Protein AF-A0A9E5WXS3-F1 (afdb_monomer_lite)

Radius of gyration: 37.5 Å; chains: 1; bounding box: 110×32×87 Å

Secondary structure (DSSP, 8-state):
-PPP-HHHHHHHHHHHHHHHHHHHHHHHHHHHHHHHHHHHHHHHHHHHHHHH-HHHHHHTT--EEEETTSPBP-SGGGS-TT-EEEEE-SS-EEEEE--S-------PPP---PPP-------------------

Foldseek 3Di:
DDDDDVVVVVVVVVVVVVVVVVVVVVVVVVVVVVVVVVVVVVVVVVVVCVVPPPLVVQVVPDKFWAFPVRHTDPDPQVDDAQGKTWIAHNVGIDIDTHHDDPPDPDDDDDDDDDDDDDDDDDDDDDDDDDDDPDD

Structure (mmCIF, N/CA/C/O backbone):
data_AF-A0A9E5WXS3-F1
#
_entry.id   AF-A0A9E5WXS3-F1
#
loop_
_atom_site.group_PDB
_atom_site.id
_atom_site.type_symbol
_atom_site.label_atom_id
_atom_site.label_alt_id
_atom_site.label_comp_id
_atom_site.label_asym_id
_atom_site.label_entity_id
_atom_site.label_seq_id
_atom_site.pdbx_PDB_ins_code
_atom_site.Cartn_x
_atom_site.Cartn_y
_atom_site.Cartn_z
_atom_site.occupancy
_atom_site.B_iso_or_equiv
_atom_site.auth_seq_id
_atom_site.auth_comp_id
_atom_site.auth_asym_id
_atom_site.auth_atom_id
_atom_site.pdbx_PDB_model_num
ATOM 1 N N . GLY A 1 1 ? 45.021 -11.426 -55.146 1.00 51.88 1 GLY A N 1
ATOM 2 C CA . GLY A 1 1 ? 44.782 -10.954 -53.769 1.00 51.88 1 GLY A CA 1
ATOM 3 C C . GLY A 1 1 ? 43.878 -9.743 -53.814 1.00 51.88 1 GLY A C 1
ATOM 4 O O . GLY A 1 1 ? 44.253 -8.759 -54.439 1.00 51.88 1 GLY A O 1
ATOM 5 N N . GLY A 1 2 ? 42.673 -9.836 -53.249 1.00 73.69 2 GLY A N 1
ATOM 6 C CA . GLY A 1 2 ? 41.712 -8.730 -53.236 1.00 73.69 2 GLY A CA 1
ATOM 7 C C . GLY A 1 2 ? 42.196 -7.605 -52.324 1.00 73.69 2 GLY A C 1
ATOM 8 O O . GLY A 1 2 ? 42.509 -7.844 -51.161 1.00 73.69 2 GLY A O 1
ATOM 9 N N . ARG A 1 3 ? 42.300 -6.388 -52.860 1.00 71.69 3 ARG A N 1
ATOM 10 C CA . ARG A 1 3 ? 42.684 -5.206 -52.084 1.00 71.69 3 ARG A CA 1
ATOM 11 C C . ARG A 1 3 ? 41.503 -4.778 -51.216 1.00 71.69 3 ARG A C 1
ATOM 13 O O . ARG A 1 3 ? 40.425 -4.503 -51.738 1.00 71.69 3 ARG A O 1
ATOM 20 N N . LEU A 1 4 ? 41.706 -4.728 -49.903 1.00 75.88 4 LEU A N 1
ATOM 21 C CA . LEU A 1 4 ? 40.734 -4.156 -48.975 1.00 75.88 4 LEU A CA 1
ATOM 22 C C . LEU A 1 4 ? 40.565 -2.668 -49.290 1.00 75.88 4 LEU A C 1
ATOM 24 O O . LEU A 1 4 ? 41.541 -1.921 -49.342 1.00 75.88 4 LEU A O 1
ATOM 28 N N . ASN A 1 5 ? 39.324 -2.248 -49.520 1.00 82.38 5 ASN A N 1
ATOM 29 C CA . ASN A 1 5 ? 39.001 -0.877 -49.884 1.00 82.38 5 ASN A CA 1
ATOM 30 C C . ASN A 1 5 ? 38.554 -0.123 -48.622 1.00 82.38 5 ASN A C 1
ATOM 32 O O . ASN A 1 5 ? 37.462 -0.368 -48.105 1.00 82.38 5 ASN A O 1
ATOM 36 N N . GLY A 1 6 ? 39.411 0.759 -48.094 1.00 84.31 6 GLY A N 1
ATOM 37 C CA . GLY A 1 6 ? 39.216 1.419 -46.793 1.00 84.31 6 GLY A CA 1
ATOM 38 C C . GLY A 1 6 ? 37.895 2.188 -46.672 1.00 84.31 6 GLY A C 1
ATOM 39 O O . GLY A 1 6 ? 37.264 2.171 -45.617 1.00 84.31 6 GLY A O 1
ATOM 40 N N . ASN A 1 7 ? 37.412 2.760 -47.777 1.00 86.19 7 ASN A N 1
ATOM 41 C CA . ASN A 1 7 ? 36.142 3.488 -47.812 1.00 86.19 7 ASN A CA 1
ATOM 42 C C . ASN A 1 7 ? 34.918 2.581 -47.591 1.00 86.19 7 ASN A C 1
ATOM 44 O O . ASN A 1 7 ? 33.957 3.008 -46.954 1.00 86.19 7 ASN A O 1
ATOM 48 N N . LEU A 1 8 ? 34.948 1.324 -48.055 1.00 83.50 8 LEU A N 1
ATOM 49 C CA . LEU A 1 8 ? 33.848 0.374 -47.832 1.00 83.50 8 LEU A CA 1
ATOM 50 C C . LEU A 1 8 ? 33.790 -0.086 -46.373 1.00 83.50 8 LEU A C 1
ATOM 52 O O . LEU A 1 8 ? 32.703 -0.239 -45.817 1.00 83.50 8 LEU A O 1
ATOM 56 N N . LEU A 1 9 ? 34.952 -0.254 -45.734 1.00 86.06 9 LEU A N 1
ATOM 57 C CA . LEU A 1 9 ? 35.030 -0.575 -44.309 1.00 86.06 9 LEU A CA 1
ATOM 58 C C . LEU A 1 9 ? 34.517 0.592 -43.455 1.00 86.06 9 LEU A C 1
ATOM 60 O O . LEU A 1 9 ? 33.679 0.380 -42.581 1.00 86.06 9 LEU A O 1
ATOM 64 N N . ALA A 1 10 ? 34.943 1.824 -43.750 1.00 87.56 10 ALA A N 1
ATOM 65 C CA . ALA A 1 10 ? 34.477 3.018 -43.045 1.00 87.56 10 ALA A CA 1
ATOM 66 C C . ALA A 1 10 ? 32.953 3.213 -43.168 1.00 87.56 10 ALA A C 1
ATOM 68 O O . ALA A 1 10 ? 32.271 3.430 -42.164 1.00 87.56 10 ALA A O 1
ATOM 69 N N . ALA A 1 11 ? 32.400 3.057 -44.377 1.00 87.25 11 ALA A N 1
ATOM 70 C CA . ALA A 1 11 ? 30.958 3.128 -44.605 1.00 87.25 11 ALA A CA 1
ATOM 71 C C . ALA A 1 11 ? 30.196 2.019 -43.855 1.00 87.25 11 ALA A C 1
ATOM 73 O O . ALA A 1 11 ? 29.159 2.281 -43.243 1.00 87.25 11 ALA A O 1
ATOM 74 N N . GLY A 1 12 ? 30.730 0.792 -43.838 1.00 88.81 12 GLY A N 1
ATOM 75 C CA . GLY A 1 12 ? 30.156 -0.326 -43.087 1.00 88.81 12 GLY A CA 1
ATOM 76 C C . GLY A 1 12 ? 30.107 -0.074 -41.576 1.00 88.81 12 GLY A C 1
ATOM 77 O O . GLY A 1 12 ? 29.073 -0.312 -40.946 1.00 88.81 12 GLY A O 1
ATOM 78 N N . PHE A 1 13 ? 31.182 0.466 -40.991 1.00 93.00 13 PHE A N 1
ATOM 79 C CA . PHE A 1 13 ? 31.210 0.831 -39.570 1.00 93.00 13 PHE A CA 1
ATOM 80 C C . PHE A 1 13 ? 30.226 1.951 -39.232 1.00 93.00 13 PHE A C 1
ATOM 82 O O . PHE A 1 13 ? 29.541 1.851 -38.216 1.00 93.00 13 PHE A O 1
ATOM 89 N N . ALA A 1 14 ? 30.086 2.966 -40.089 1.00 91.31 14 ALA A N 1
ATOM 90 C CA . ALA A 1 14 ? 29.126 4.050 -39.879 1.00 91.31 14 ALA A CA 1
ATOM 91 C C . ALA A 1 14 ? 27.673 3.539 -39.870 1.00 91.31 14 ALA A C 1
ATOM 93 O O . ALA A 1 14 ? 26.887 3.877 -38.983 1.00 91.31 14 ALA A O 1
ATOM 94 N N . VAL A 1 15 ? 27.320 2.659 -40.812 1.00 92.25 15 VAL A N 1
ATOM 95 C CA . VAL A 1 15 ? 25.987 2.038 -40.859 1.00 92.25 15 VAL A CA 1
ATOM 96 C C . VAL A 1 15 ? 25.740 1.165 -39.626 1.00 92.25 15 VAL A C 1
ATOM 98 O O . VAL A 1 15 ? 24.654 1.217 -39.043 1.00 92.25 15 VAL A O 1
ATOM 101 N N . ASN A 1 16 ? 26.734 0.386 -39.194 1.00 92.94 16 ASN A N 1
ATOM 102 C CA . ASN A 1 16 ? 26.612 -0.443 -37.996 1.00 92.94 16 ASN A CA 1
ATOM 103 C C . ASN A 1 16 ? 26.491 0.398 -36.717 1.00 92.94 16 ASN A C 1
ATOM 105 O O . ASN A 1 16 ? 25.638 0.096 -35.884 1.00 92.94 16 ASN A O 1
ATOM 109 N N . ALA A 1 17 ? 27.256 1.485 -36.587 1.00 93.69 17 ALA A N 1
ATOM 110 C CA . ALA A 1 17 ? 27.154 2.416 -35.465 1.00 93.69 17 ALA A CA 1
ATOM 111 C C . ALA A 1 17 ? 25.748 3.029 -35.372 1.00 93.69 17 ALA A C 1
ATOM 113 O O . ALA A 1 17 ? 25.135 3.014 -34.304 1.00 93.69 17 ALA A O 1
ATOM 114 N N . ASN A 1 18 ? 25.182 3.455 -36.505 1.00 94.81 18 ASN A N 1
ATOM 115 C CA . ASN A 1 18 ? 23.819 3.985 -36.560 1.00 94.81 18 ASN A CA 1
ATOM 116 C C . ASN A 1 18 ? 22.767 2.933 -36.172 1.00 94.81 18 ASN A C 1
ATOM 118 O O . ASN A 1 18 ? 21.829 3.237 -35.435 1.00 94.81 18 ASN A O 1
ATOM 122 N N . LYS A 1 19 ? 22.923 1.676 -36.613 1.00 94.69 19 LYS A N 1
ATOM 123 C CA . LYS A 1 19 ? 22.020 0.574 -36.231 1.00 94.69 19 LYS A CA 1
ATOM 124 C C . LYS A 1 19 ? 22.076 0.262 -34.734 1.00 94.69 19 LYS A C 1
ATOM 126 O O . LYS A 1 19 ? 21.027 0.014 -34.130 1.00 94.69 19 LYS A O 1
ATOM 131 N N . VAL A 1 20 ? 23.270 0.279 -34.140 1.00 96.12 20 VAL A N 1
ATOM 132 C CA . VAL A 1 20 ? 23.462 0.084 -32.696 1.00 96.12 20 VAL A CA 1
ATOM 133 C C . VAL A 1 20 ? 22.835 1.242 -31.922 1.00 96.12 20 VAL A C 1
ATOM 135 O O . VAL A 1 20 ? 22.032 0.991 -31.027 1.00 96.12 20 VAL A O 1
ATOM 138 N N . ALA A 1 21 ? 23.099 2.490 -32.317 1.00 96.06 21 ALA A N 1
ATOM 139 C CA . ALA A 1 21 ? 22.532 3.677 -31.677 1.00 96.06 21 ALA A CA 1
ATOM 140 C C . ALA A 1 21 ? 20.994 3.689 -31.730 1.00 96.06 21 ALA A C 1
ATOM 142 O O . ALA A 1 21 ? 20.337 3.890 -30.708 1.00 96.06 21 ALA A O 1
ATOM 143 N N . ALA A 1 22 ? 20.404 3.384 -32.891 1.00 95.69 22 ALA A N 1
ATOM 144 C CA . ALA A 1 22 ? 18.952 3.304 -33.046 1.00 95.69 22 ALA A CA 1
ATOM 145 C C . ALA A 1 22 ? 18.335 2.172 -32.209 1.00 95.69 22 ALA A C 1
ATOM 147 O O . ALA A 1 22 ? 17.247 2.309 -31.652 1.00 95.69 22 ALA A O 1
ATOM 148 N N . SER A 1 23 ? 19.019 1.031 -32.105 1.00 96.25 23 SER A N 1
ATOM 149 C CA . SER A 1 23 ? 18.550 -0.080 -31.271 1.00 96.25 23 SER A CA 1
ATOM 150 C C . SER A 1 23 ? 18.656 0.252 -29.783 1.00 96.25 23 SER A C 1
ATOM 152 O O . SER A 1 23 ? 17.732 -0.056 -29.033 1.00 96.25 23 SER A O 1
ATOM 154 N N . TRP A 1 24 ? 19.718 0.951 -29.378 1.00 96.38 24 TRP A N 1
ATOM 155 C CA . TRP A 1 24 ? 19.907 1.424 -28.012 1.00 96.38 24 TRP A CA 1
ATOM 156 C C . TRP A 1 24 ? 18.848 2.449 -27.593 1.00 96.38 24 TRP A C 1
ATOM 158 O O . TRP A 1 24 ? 18.241 2.283 -26.538 1.00 96.38 24 TRP A O 1
ATOM 168 N N . SER A 1 25 ? 18.552 3.450 -28.432 1.00 97.06 25 SER A N 1
ATOM 169 C CA . SER A 1 25 ? 17.503 4.446 -28.144 1.00 97.06 25 SER A CA 1
ATOM 170 C C . SER A 1 25 ? 16.140 3.779 -27.935 1.00 97.06 25 SER A C 1
ATOM 172 O O . SER A 1 25 ? 15.479 4.043 -26.932 1.00 97.06 25 SER A O 1
ATOM 174 N N . ARG A 1 26 ? 15.766 2.810 -28.782 1.00 95.88 26 ARG A N 1
ATOM 175 C CA . ARG A 1 26 ? 14.508 2.060 -28.614 1.00 95.88 26 ARG A CA 1
ATOM 176 C C . ARG A 1 26 ? 14.454 1.264 -27.311 1.00 95.88 26 ARG A C 1
ATOM 178 O O . ARG A 1 26 ? 13.393 1.180 -26.693 1.00 95.88 26 ARG A O 1
ATOM 185 N N . ILE A 1 27 ? 15.568 0.655 -26.898 1.00 97.19 27 ILE A N 1
ATOM 186 C CA . ILE A 1 27 ? 15.648 -0.061 -25.616 1.00 97.19 27 ILE A CA 1
ATOM 187 C C . ILE A 1 27 ? 15.508 0.929 -24.458 1.00 97.19 27 ILE A C 1
ATOM 189 O O . ILE A 1 27 ? 14.718 0.681 -23.549 1.00 97.19 27 ILE A O 1
ATOM 193 N N . ALA A 1 28 ? 16.218 2.057 -24.508 1.00 96.75 28 ALA A N 1
ATOM 194 C CA . ALA A 1 28 ? 16.177 3.086 -23.476 1.00 96.75 28 ALA A CA 1
ATOM 195 C C . ALA A 1 28 ? 14.768 3.677 -23.309 1.00 96.75 28 ALA A C 1
ATOM 197 O O . ALA A 1 28 ? 14.263 3.761 -22.191 1.00 96.75 28 ALA A O 1
ATOM 198 N N . GLU A 1 29 ? 14.092 4.006 -24.410 1.00 96.62 29 GLU A N 1
ATOM 199 C CA . GLU A 1 29 ? 12.716 4.512 -24.400 1.00 96.62 29 GLU A CA 1
ATOM 200 C C . GLU A 1 29 ? 11.735 3.491 -23.821 1.00 96.62 29 GLU A C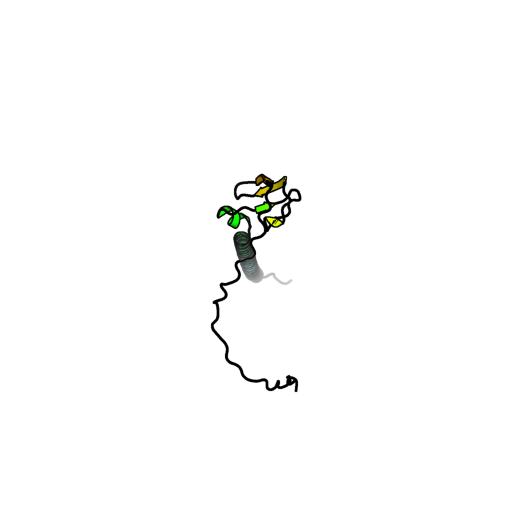 1
ATOM 202 O O . GLU A 1 29 ? 10.913 3.825 -22.965 1.00 96.62 29 GLU A O 1
ATOM 207 N N . ARG A 1 30 ? 11.840 2.219 -24.231 1.00 96.50 30 ARG A N 1
ATOM 208 C CA . ARG A 1 30 ? 11.005 1.146 -23.673 1.00 96.50 30 ARG A CA 1
ATOM 209 C C . ARG A 1 30 ? 11.262 0.944 -22.184 1.00 96.50 30 ARG A C 1
ATOM 211 O O . ARG A 1 30 ? 10.303 0.800 -21.432 1.00 96.50 30 ARG A O 1
ATOM 218 N N . ALA A 1 31 ? 12.522 0.964 -21.752 1.00 96.81 31 ALA A N 1
ATOM 219 C CA . ALA A 1 31 ? 12.876 0.848 -20.342 1.00 96.81 31 ALA A CA 1
ATOM 220 C C . ALA A 1 31 ? 12.270 2.000 -19.526 1.00 96.81 31 ALA A C 1
ATOM 222 O O . ALA A 1 31 ? 11.612 1.754 -18.515 1.00 96.81 31 ALA A O 1
ATOM 223 N N . GLN A 1 32 ? 12.404 3.244 -19.998 1.00 97.00 32 GLN A N 1
ATOM 224 C CA . GLN A 1 32 ? 11.800 4.415 -19.355 1.00 97.00 32 GLN A CA 1
ATOM 225 C C . GLN A 1 32 ? 10.277 4.318 -19.280 1.00 97.00 32 GLN A C 1
ATOM 227 O O . GLN A 1 32 ? 9.683 4.630 -18.243 1.00 97.00 32 GLN A O 1
ATOM 232 N N . ARG A 1 33 ? 9.632 3.828 -20.344 1.00 96.50 33 ARG A N 1
ATOM 233 C CA . ARG A 1 33 ? 8.184 3.626 -20.338 1.00 96.50 33 ARG A CA 1
ATOM 234 C C . ARG A 1 33 ? 7.763 2.589 -19.300 1.00 96.50 33 ARG A C 1
ATOM 236 O O . ARG A 1 33 ? 6.878 2.875 -18.501 1.00 96.50 33 ARG A O 1
ATOM 243 N N . ILE A 1 34 ? 8.459 1.452 -19.234 1.00 97.19 34 ILE A N 1
ATOM 244 C CA . ILE A 1 34 ? 8.206 0.408 -18.229 1.00 97.19 34 ILE A CA 1
ATOM 245 C C . ILE A 1 34 ? 8.359 0.973 -16.811 1.00 97.19 34 ILE A C 1
ATOM 247 O O . ILE A 1 34 ? 7.486 0.761 -15.972 1.00 97.19 34 ILE A O 1
ATOM 251 N N . PHE A 1 35 ? 9.426 1.726 -16.528 1.00 97.31 35 PHE A N 1
ATOM 252 C CA . PHE A 1 35 ? 9.606 2.351 -15.212 1.00 97.31 35 PHE A CA 1
ATOM 253 C C . PHE A 1 35 ? 8.472 3.318 -14.865 1.00 97.31 35 PHE A C 1
ATOM 255 O O . PHE A 1 35 ? 7.987 3.319 -13.733 1.00 97.31 35 PHE A O 1
ATOM 262 N N . THR A 1 36 ? 8.033 4.119 -15.831 1.00 97.12 36 THR A N 1
ATOM 263 C CA . THR A 1 36 ? 6.956 5.094 -15.640 1.00 97.12 36 THR A CA 1
ATOM 264 C C . THR A 1 36 ? 5.618 4.401 -15.380 1.00 97.12 36 THR A C 1
ATOM 266 O O . THR A 1 36 ? 4.933 4.730 -14.414 1.00 97.12 36 THR A O 1
ATOM 269 N N . GLU A 1 37 ? 5.274 3.384 -16.171 1.00 96.19 37 GLU A N 1
ATOM 270 C CA . GLU A 1 37 ? 4.066 2.569 -15.987 1.00 96.19 37 GLU A CA 1
ATOM 271 C C . GLU A 1 37 ? 4.048 1.894 -14.604 1.00 96.19 37 GLU A C 1
ATOM 273 O O . GLU A 1 37 ? 3.046 1.962 -13.888 1.00 96.19 37 GLU A O 1
ATOM 278 N N . ARG A 1 38 ? 5.175 1.303 -14.178 1.00 95.06 38 ARG A N 1
ATOM 279 C CA . ARG A 1 38 ? 5.298 0.659 -12.860 1.00 95.06 38 ARG A CA 1
ATOM 280 C C . ARG A 1 38 ? 5.163 1.653 -11.708 1.00 95.06 38 ARG A C 1
ATOM 282 O O . ARG A 1 38 ? 4.476 1.343 -10.736 1.00 95.06 38 ARG A O 1
ATOM 289 N N . LYS A 1 39 ? 5.761 2.845 -11.818 1.00 95.94 39 LYS A N 1
ATOM 290 C CA . LYS A 1 39 ? 5.603 3.917 -10.820 1.00 95.94 39 LYS A CA 1
ATOM 291 C C . LYS A 1 39 ? 4.145 4.355 -10.692 1.00 95.94 39 LYS A C 1
ATOM 293 O O . LYS A 1 39 ? 3.641 4.457 -9.577 1.00 95.94 39 LYS A O 1
ATOM 298 N N . THR A 1 40 ? 3.456 4.561 -11.812 1.00 94.75 40 THR A N 1
ATOM 299 C CA . THR A 1 40 ? 2.039 4.954 -11.818 1.00 94.75 40 THR A CA 1
ATOM 300 C C . THR A 1 40 ? 1.152 3.876 -11.200 1.00 94.75 40 THR A C 1
ATOM 302 O O . THR A 1 40 ? 0.296 4.187 -10.374 1.00 94.75 40 THR A O 1
ATOM 305 N N . ALA A 1 41 ? 1.386 2.604 -11.541 1.00 92.69 41 ALA A N 1
ATOM 306 C CA . ALA A 1 41 ? 0.652 1.482 -10.960 1.00 92.69 41 ALA A CA 1
ATOM 307 C C . ALA A 1 41 ? 0.858 1.385 -9.438 1.00 92.69 41 ALA A C 1
ATOM 309 O O . ALA A 1 41 ? -0.111 1.223 -8.696 1.00 92.69 41 ALA A O 1
ATOM 310 N N . LEU A 1 42 ? 2.099 1.549 -8.965 1.00 93.88 42 LEU A N 1
ATOM 311 C CA . LEU A 1 42 ? 2.415 1.552 -7.536 1.00 93.88 42 LEU A CA 1
ATOM 312 C C . LEU A 1 42 ? 1.740 2.720 -6.804 1.00 93.88 42 LEU A C 1
ATOM 314 O O . LEU A 1 42 ? 1.150 2.516 -5.747 1.00 93.88 42 LEU A O 1
ATOM 318 N N . ALA A 1 43 ? 1.769 3.925 -7.376 1.00 92.25 43 ALA A N 1
ATOM 319 C CA . ALA A 1 43 ? 1.102 5.091 -6.799 1.00 92.25 43 ALA A CA 1
ATOM 320 C C . ALA A 1 43 ? -0.427 4.916 -6.739 1.00 92.25 43 ALA A C 1
ATOM 322 O O . ALA A 1 43 ? -1.062 5.305 -5.758 1.00 92.25 43 ALA A O 1
ATOM 323 N N . GLY A 1 44 ? -1.027 4.300 -7.762 1.00 87.75 44 GLY A N 1
ATOM 324 C CA . GLY A 1 44 ? -2.447 3.947 -7.764 1.00 87.75 44 GLY A CA 1
ATOM 325 C C . GLY A 1 44 ? -2.796 2.954 -6.655 1.00 87.75 44 GLY A C 1
ATOM 326 O O . GLY A 1 44 ? -3.729 3.193 -5.889 1.00 87.75 44 GLY A O 1
ATOM 327 N N . ALA A 1 45 ? -2.009 1.884 -6.516 1.00 83.81 45 ALA A N 1
ATOM 328 C CA . ALA A 1 45 ? -2.178 0.905 -5.444 1.00 83.81 45 ALA A CA 1
ATOM 329 C C . ALA A 1 45 ? -2.013 1.535 -4.050 1.00 83.81 45 ALA A C 1
ATOM 331 O O . ALA A 1 45 ? -2.807 1.247 -3.156 1.00 83.81 45 ALA A O 1
ATOM 332 N N . ALA A 1 46 ? -1.047 2.442 -3.877 1.00 85.62 46 ALA A N 1
ATOM 333 C CA . ALA A 1 46 ? -0.854 3.185 -2.634 1.00 85.62 46 ALA A CA 1
ATOM 334 C C . ALA A 1 46 ? -2.074 4.055 -2.289 1.00 85.62 46 ALA A C 1
ATOM 336 O O . ALA A 1 46 ? -2.539 4.012 -1.157 1.00 85.62 46 ALA A O 1
ATOM 337 N N . ARG A 1 47 ? -2.666 4.764 -3.261 1.00 78.88 47 ARG A N 1
ATOM 338 C CA . ARG A 1 47 ? -3.900 5.543 -3.041 1.00 78.88 47 ARG A CA 1
ATOM 339 C C . ARG A 1 47 ? -5.082 4.670 -2.639 1.00 78.88 47 ARG A C 1
ATOM 341 O O . ARG A 1 47 ? -5.822 5.034 -1.732 1.00 78.88 47 ARG A O 1
ATOM 348 N N . VAL 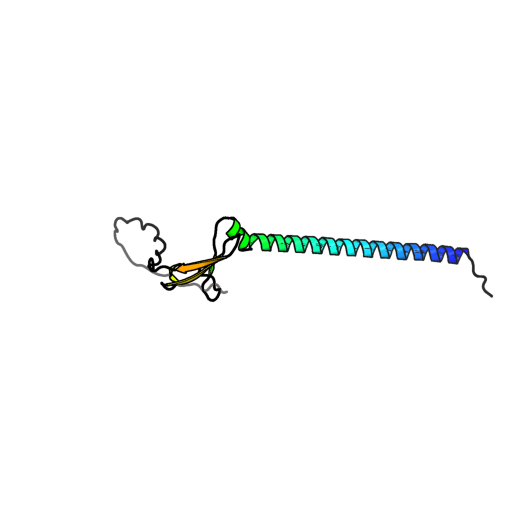A 1 48 ? -5.261 3.517 -3.283 1.00 77.88 48 VAL A N 1
ATOM 349 C CA . VAL A 1 48 ? -6.313 2.567 -2.887 1.00 77.88 48 VAL A CA 1
ATOM 350 C C . VAL A 1 48 ? -6.067 2.088 -1.460 1.00 77.88 48 VAL A C 1
ATOM 352 O O . VAL A 1 48 ? -6.983 2.125 -0.639 1.00 77.88 48 VAL A O 1
ATOM 355 N N . LEU A 1 49 ? -4.827 1.719 -1.134 1.00 76.44 49 LEU A N 1
ATOM 356 C CA . LEU A 1 49 ? -4.461 1.333 0.222 1.00 76.44 49 LEU A CA 1
ATOM 357 C C . LEU A 1 49 ? -4.734 2.466 1.213 1.00 76.44 49 LEU A C 1
ATOM 359 O O . LEU A 1 49 ? -5.303 2.199 2.257 1.00 76.44 49 LEU A O 1
ATOM 363 N N . GLU A 1 50 ? -4.427 3.720 0.888 1.00 68.81 50 GLU A N 1
ATOM 364 C CA . GLU A 1 50 ? -4.775 4.865 1.733 1.00 68.81 50 GLU A CA 1
ATOM 365 C C . GLU A 1 50 ? -6.288 4.990 1.945 1.00 68.81 50 GLU A C 1
ATOM 367 O O . GLU A 1 50 ? -6.723 5.203 3.072 1.00 68.81 50 GLU A O 1
ATOM 372 N N . THR A 1 51 ? -7.106 4.816 0.902 1.00 64.38 51 THR A N 1
ATOM 373 C CA . THR A 1 51 ? -8.572 4.930 1.024 1.00 64.38 51 THR A CA 1
ATOM 374 C C . THR A 1 51 ? -9.210 3.796 1.825 1.00 64.38 51 THR A C 1
ATOM 376 O O . THR A 1 51 ? -10.218 4.012 2.495 1.00 64.38 51 THR A O 1
ATOM 379 N N . VAL A 1 52 ? -8.631 2.595 1.767 1.00 63.66 52 VAL A N 1
ATOM 380 C CA . VAL A 1 52 ? -9.145 1.398 2.452 1.00 63.66 52 VAL A CA 1
ATOM 381 C C . VAL A 1 52 ? -8.433 1.171 3.793 1.00 63.66 52 VAL A C 1
ATOM 383 O O . VAL A 1 52 ? -8.892 0.380 4.618 1.00 63.66 52 VAL A O 1
ATOM 386 N N . SER A 1 53 ? -7.329 1.877 4.057 1.00 62.16 53 SER A N 1
ATOM 387 C CA . SER A 1 53 ? -6.567 1.714 5.286 1.00 62.16 53 SER A CA 1
ATOM 388 C C . SER A 1 53 ? -7.351 2.265 6.464 1.00 62.16 53 SER A C 1
ATOM 390 O O . SER A 1 53 ? -7.674 3.449 6.571 1.00 62.16 53 SER A O 1
ATOM 392 N N . TYR A 1 54 ? -7.578 1.363 7.406 1.00 62.03 54 TYR A N 1
ATOM 393 C CA . TYR A 1 54 ? -8.090 1.613 8.740 1.00 62.03 54 TYR A CA 1
ATOM 394 C C . TYR A 1 54 ? -7.391 2.798 9.459 1.00 62.03 54 TYR A C 1
ATOM 396 O O . TYR A 1 54 ? -8.023 3.468 10.272 1.00 62.03 54 TYR A O 1
ATOM 404 N N . ALA A 1 55 ? -6.150 3.146 9.090 1.00 60.88 55 ALA A N 1
ATOM 405 C CA . ALA A 1 55 ? -5.446 4.330 9.593 1.00 60.88 55 ALA A CA 1
ATOM 406 C C . ALA A 1 55 ? -6.148 5.664 9.256 1.00 60.88 55 ALA A C 1
ATOM 408 O O . ALA A 1 55 ? -6.234 6.537 10.111 1.00 60.88 55 ALA A O 1
ATOM 409 N N . ARG A 1 56 ? -6.737 5.823 8.060 1.00 61.12 56 ARG A N 1
ATOM 410 C CA . ARG A 1 56 ? -7.487 7.050 7.709 1.00 61.12 56 ARG A CA 1
ATOM 411 C C . ARG A 1 56 ? -8.812 7.155 8.455 1.00 61.12 56 ARG A C 1
ATOM 413 O O . ARG A 1 56 ? -9.295 8.251 8.733 1.00 61.12 56 ARG A O 1
ATOM 420 N N . VAL A 1 57 ? -9.418 6.008 8.762 1.00 66.31 57 VAL A N 1
ATOM 421 C CA . VAL A 1 57 ? -10.610 5.949 9.614 1.00 66.31 57 VAL A CA 1
ATOM 422 C C . VAL A 1 57 ? -10.229 6.395 11.024 1.00 66.31 57 VAL A C 1
ATOM 424 O O . VAL A 1 57 ? -10.900 7.249 11.587 1.00 66.31 57 VAL A O 1
ATOM 427 N N . LEU A 1 58 ? -9.099 5.927 11.546 1.00 68.00 58 LEU A N 1
ATOM 428 C CA . LEU A 1 58 ? -8.573 6.365 12.834 1.00 68.00 58 LEU A CA 1
ATOM 429 C C . LEU A 1 58 ? -8.243 7.860 12.912 1.00 68.00 58 LEU A C 1
ATOM 431 O O . LEU A 1 58 ? -8.642 8.516 13.871 1.00 68.00 58 LEU A O 1
ATOM 435 N N . GLU A 1 59 ? -7.564 8.414 11.904 1.00 60.12 59 GLU A N 1
ATOM 436 C CA . GLU A 1 59 ? -7.221 9.847 11.838 1.00 60.12 59 GLU A CA 1
ATOM 437 C C . GLU A 1 59 ? -8.462 10.751 11.879 1.00 60.12 59 GLU A C 1
ATOM 439 O O . GLU A 1 59 ? -8.403 11.874 12.373 1.00 60.12 59 GLU A O 1
ATOM 444 N N . ARG A 1 60 ? -9.615 10.261 11.404 1.00 68.00 60 ARG A N 1
ATOM 445 C CA . ARG A 1 60 ? -10.889 10.996 11.429 1.00 68.00 60 ARG A CA 1
ATOM 446 C C . ARG A 1 60 ? -11.651 10.860 12.757 1.00 68.00 60 ARG A C 1
ATOM 448 O O . ARG A 1 60 ? -12.827 11.213 12.820 1.00 68.00 60 ARG A O 1
ATOM 455 N N . GLY A 1 61 ? -11.001 10.348 13.804 1.00 68.94 61 GLY A N 1
ATOM 456 C CA . GLY A 1 61 ? -11.547 10.261 15.162 1.00 68.94 61 GLY A CA 1
ATOM 457 C C . GLY A 1 61 ? -12.330 8.982 15.467 1.00 68.94 61 GLY A C 1
ATOM 458 O O . GLY A 1 61 ? -13.097 8.952 16.427 1.00 68.94 61 GLY A O 1
ATOM 459 N N . PHE A 1 62 ? -12.171 7.928 14.665 1.00 76.12 62 PHE A N 1
ATOM 460 C CA . PHE A 1 62 ? -12.727 6.604 14.966 1.00 76.12 62 PHE A CA 1
ATOM 461 C C . PHE A 1 62 ? -11.715 5.759 15.760 1.00 76.12 62 PHE A C 1
ATOM 463 O O . PHE A 1 62 ? -10.539 6.098 15.815 1.00 76.12 62 PHE A O 1
ATOM 470 N N . ALA A 1 63 ? -12.154 4.644 16.353 1.00 82.00 63 ALA A N 1
ATOM 471 C CA . ALA A 1 63 ? -11.297 3.716 17.099 1.00 82.00 63 ALA A CA 1
ATOM 472 C C . ALA A 1 63 ? -11.659 2.248 16.788 1.00 82.00 63 ALA A C 1
ATOM 474 O O . ALA A 1 63 ? -12.846 1.924 16.695 1.00 82.00 63 ALA A O 1
ATOM 475 N N . LEU A 1 64 ? -10.673 1.347 16.633 1.00 83.81 64 LEU A N 1
ATOM 476 C CA . LEU A 1 64 ? -10.917 -0.111 16.652 1.00 83.81 64 LEU A CA 1
ATOM 477 C C . LEU A 1 64 ? -11.029 -0.513 18.093 1.00 83.81 64 LEU A C 1
ATOM 479 O O . LEU A 1 64 ? -10.183 -0.148 18.902 1.00 83.81 64 LEU A O 1
ATOM 483 N N . VAL A 1 65 ? -11.929 -1.445 18.338 1.00 86.06 65 VAL A N 1
ATOM 484 C CA . VAL A 1 65 ? -11.923 -2.226 19.559 1.00 86.06 65 VAL A CA 1
ATOM 485 C C . VAL A 1 65 ? -11.538 -3.658 19.193 1.00 86.06 65 VAL A C 1
ATOM 487 O O . VAL A 1 65 ? -12.128 -4.253 18.289 1.00 86.06 65 VAL A O 1
ATOM 490 N N . ARG A 1 66 ? -10.523 -4.204 19.861 1.00 89.00 66 ARG A N 1
ATOM 491 C CA . ARG A 1 66 ? -10.062 -5.590 19.733 1.00 89.00 66 ARG A CA 1
ATOM 492 C C . ARG A 1 66 ? -10.212 -6.311 21.066 1.00 89.00 66 ARG A C 1
ATOM 494 O O . ARG A 1 66 ? -10.076 -5.695 22.120 1.00 89.00 66 ARG A O 1
ATOM 501 N N . ASN A 1 67 ? -10.490 -7.607 21.021 1.00 86.00 67 ASN A N 1
ATOM 502 C CA . ASN A 1 67 ? -10.437 -8.463 22.206 1.00 86.00 67 ASN A CA 1
ATOM 503 C C . ASN A 1 67 ? -8.988 -8.893 22.517 1.00 86.00 67 ASN A C 1
ATOM 505 O O . ASN A 1 67 ? -8.066 -8.573 21.767 1.00 86.00 67 ASN A O 1
ATOM 509 N N . GLU A 1 68 ? -8.786 -9.650 23.599 1.00 84.25 68 GLU A N 1
ATOM 510 C CA . GLU A 1 68 ? -7.467 -10.193 23.979 1.00 84.25 68 GLU A CA 1
ATOM 511 C C . GLU A 1 68 ? -6.835 -11.081 22.891 1.00 84.25 68 GLU A C 1
ATOM 513 O O . GLU A 1 68 ? -5.616 -11.147 22.776 1.00 84.25 68 GLU A O 1
ATOM 518 N N . ALA A 1 69 ? -7.652 -11.718 22.046 1.00 82.00 69 ALA A N 1
ATOM 519 C CA . ALA A 1 69 ? -7.191 -12.531 20.921 1.00 82.00 69 ALA A CA 1
ATOM 520 C C . ALA A 1 69 ? -6.841 -11.704 19.662 1.00 82.00 69 ALA A C 1
ATOM 522 O O . ALA A 1 69 ? -6.538 -12.272 18.615 1.00 82.00 69 ALA A O 1
ATOM 523 N N . GLY A 1 70 ? -6.919 -10.369 19.724 1.00 80.12 70 GLY A N 1
ATOM 524 C CA . GLY A 1 70 ? -6.634 -9.473 18.598 1.00 80.12 70 GLY A CA 1
ATOM 525 C C . GLY A 1 70 ? -7.745 -9.390 17.543 1.00 80.12 70 GLY A C 1
ATOM 526 O O . GLY A 1 70 ? -7.567 -8.743 16.508 1.00 80.12 70 GLY A O 1
ATOM 527 N N . VAL A 1 71 ? -8.905 -10.002 17.792 1.00 82.06 71 VAL A N 1
ATOM 528 C CA . VAL A 1 71 ? -10.066 -9.989 16.893 1.00 82.06 71 VAL A CA 1
ATOM 529 C C . VAL A 1 71 ? -10.864 -8.702 17.082 1.00 82.06 71 VAL A C 1
ATOM 531 O O . VAL A 1 71 ? -11.131 -8.274 18.204 1.00 82.06 71 VAL A O 1
ATOM 534 N N . VAL A 1 72 ? -11.276 -8.090 15.970 1.00 85.06 72 VAL A N 1
ATOM 535 C CA . VAL A 1 72 ? -12.066 -6.852 15.968 1.00 85.06 72 VAL A CA 1
ATOM 536 C C . VAL A 1 72 ? -13.486 -7.104 16.469 1.00 85.06 72 VAL A C 1
ATOM 538 O O . VAL A 1 72 ? -14.243 -7.869 15.870 1.00 85.06 72 VAL A O 1
ATOM 541 N N . ILE A 1 73 ? -13.869 -6.376 17.512 1.00 83.88 73 ILE A N 1
ATOM 542 C CA . ILE A 1 73 ? -15.225 -6.336 18.051 1.00 83.88 73 ILE A CA 1
ATOM 543 C C . ILE A 1 73 ? -16.030 -5.319 17.237 1.00 83.88 73 ILE A C 1
ATOM 545 O O . ILE A 1 73 ? -15.695 -4.137 17.190 1.00 83.88 73 ILE A O 1
ATOM 549 N N . ARG A 1 74 ? -17.110 -5.772 16.589 1.00 83.38 74 ARG A N 1
ATOM 550 C CA . ARG A 1 74 ? -17.967 -4.913 15.747 1.00 83.38 74 ARG A CA 1
ATOM 551 C C . ARG A 1 74 ? -19.236 -4.443 16.452 1.00 83.38 74 ARG A C 1
ATOM 553 O O . ARG A 1 74 ? -19.847 -3.474 16.009 1.00 83.38 74 ARG A O 1
ATOM 560 N N . ARG A 1 75 ? -19.664 -5.136 17.510 1.00 81.50 75 ARG A N 1
ATOM 561 C CA . ARG A 1 75 ? -20.867 -4.806 18.281 1.00 81.50 75 ARG A CA 1
ATOM 562 C C . ARG A 1 75 ? -20.556 -4.872 19.767 1.00 81.50 75 ARG A C 1
ATOM 564 O O . ARG A 1 75 ? -19.882 -5.787 20.220 1.00 81.50 75 ARG A O 1
ATOM 571 N N . ALA A 1 76 ? -21.123 -3.942 20.531 1.00 77.50 76 ALA A N 1
ATOM 572 C CA . ALA A 1 76 ? -20.972 -3.924 21.986 1.00 77.50 76 ALA A CA 1
ATOM 573 C C . ALA A 1 76 ? -21.500 -5.208 22.659 1.00 77.50 76 ALA A C 1
ATOM 575 O O . ALA A 1 76 ? -20.969 -5.624 23.680 1.00 77.50 76 ALA A O 1
ATOM 576 N N . GLY A 1 77 ? -22.513 -5.856 22.070 1.00 77.75 77 GLY A N 1
ATOM 577 C CA . GLY A 1 77 ? -23.075 -7.112 22.580 1.00 77.75 77 GLY A CA 1
ATOM 578 C C . GLY A 1 77 ? -22.187 -8.345 22.385 1.00 77.75 77 GLY A C 1
ATOM 579 O O . GLY A 1 77 ? -22.467 -9.372 22.991 1.00 77.75 77 GLY A O 1
ATOM 580 N N . ASP A 1 78 ? -21.125 -8.247 21.579 1.00 77.94 78 ASP A N 1
ATOM 581 C CA . ASP A 1 78 ? -20.192 -9.355 21.333 1.00 77.94 78 ASP A CA 1
ATOM 582 C C . ASP A 1 78 ? -19.096 -9.431 22.420 1.00 77.94 78 ASP A C 1
ATOM 584 O O . ASP A 1 78 ? -18.198 -10.269 22.350 1.00 77.94 78 ASP A O 1
ATOM 588 N N . VAL A 1 79 ? -19.147 -8.542 23.419 1.00 80.69 79 VAL A N 1
ATOM 589 C CA . VAL A 1 79 ? -18.148 -8.420 24.483 1.00 80.69 79 VAL A CA 1
ATOM 590 C C . VAL A 1 79 ? -18.724 -8.898 25.807 1.00 80.69 79 VAL A C 1
ATOM 592 O O . VAL A 1 79 ? -19.753 -8.403 26.267 1.00 80.69 79 VAL A O 1
ATOM 595 N N . ALA A 1 80 ? -18.039 -9.846 26.445 1.00 77.62 80 ALA A N 1
ATOM 596 C CA . ALA A 1 80 ? -18.401 -10.296 27.781 1.00 77.62 80 ALA A CA 1
ATOM 597 C C . ALA A 1 80 ? -18.117 -9.202 28.825 1.00 77.62 80 ALA A C 1
ATOM 599 O O . ALA A 1 80 ? -17.103 -8.504 28.764 1.00 77.62 80 ALA A O 1
ATOM 600 N N . ALA A 1 81 ? -19.003 -9.072 29.813 1.00 77.62 81 ALA A N 1
ATOM 601 C CA . ALA A 1 81 ? -18.782 -8.181 30.946 1.00 77.62 81 ALA A CA 1
ATOM 602 C C . ALA A 1 81 ? -17.508 -8.588 31.703 1.00 77.62 81 ALA A C 1
ATOM 604 O O . ALA A 1 81 ? -17.321 -9.760 32.023 1.00 77.62 81 ALA A O 1
ATOM 605 N N . GLY A 1 82 ? -16.638 -7.620 31.986 1.00 77.62 82 GLY A N 1
ATOM 606 C CA . GLY A 1 82 ? -15.349 -7.849 32.638 1.00 77.62 82 GLY A CA 1
ATOM 607 C C . GLY A 1 82 ? -14.237 -8.336 31.706 1.00 77.62 82 GLY A C 1
ATOM 608 O O . GLY A 1 82 ? -13.112 -8.508 32.171 1.00 77.62 82 GLY A O 1
ATOM 609 N N . ALA A 1 83 ? -14.507 -8.531 30.409 1.00 81.56 83 ALA A N 1
ATOM 610 C CA . ALA A 1 83 ? -13.460 -8.856 29.445 1.00 81.56 83 ALA A CA 1
ATOM 611 C C . ALA A 1 83 ? -12.450 -7.707 29.333 1.00 81.56 83 ALA A C 1
ATOM 613 O O . ALA A 1 83 ? -12.798 -6.535 29.512 1.00 81.56 83 ALA A O 1
ATOM 614 N N . ARG A 1 84 ? -11.203 -8.029 28.994 1.00 86.50 84 ARG A N 1
ATOM 615 C CA . ARG A 1 84 ? -10.225 -7.021 28.583 1.00 86.50 84 ARG A CA 1
ATOM 616 C C . ARG A 1 84 ? -10.120 -6.988 27.070 1.00 86.50 84 ARG A C 1
ATOM 618 O O . ARG A 1 84 ? -10.569 -7.880 26.349 1.00 86.50 84 ARG A O 1
ATOM 625 N N . GLY A 1 85 ? -9.551 -5.909 26.581 1.00 89.00 85 GLY A N 1
ATOM 626 C CA . GLY A 1 85 ? -9.269 -5.741 25.177 1.00 89.00 85 GLY A CA 1
ATOM 627 C C . GLY A 1 85 ? -8.361 -4.558 24.965 1.00 89.00 85 GLY A C 1
ATOM 628 O O . GLY A 1 85 ? -7.795 -3.999 25.903 1.00 89.00 85 GLY A O 1
ATOM 629 N N . GLN A 1 86 ? -8.254 -4.168 23.709 1.00 90.06 86 GLN A N 1
ATOM 630 C CA . GLN A 1 86 ? -7.404 -3.080 23.292 1.00 90.06 86 GLN A CA 1
ATOM 631 C C . GLN A 1 86 ? -8.175 -2.170 22.352 1.00 90.06 86 GLN A C 1
ATOM 633 O O . GLN A 1 86 ? -8.814 -2.628 21.402 1.00 90.06 86 GLN A O 1
ATOM 638 N N . ILE A 1 87 ? -8.108 -0.872 22.616 1.00 88.69 87 ILE A N 1
ATOM 639 C CA . ILE A 1 87 ? -8.596 0.148 21.702 1.00 88.69 87 ILE A CA 1
ATOM 640 C C . ILE A 1 87 ? -7.403 0.689 20.931 1.00 88.69 87 ILE A C 1
ATOM 642 O O . ILE A 1 87 ? -6.422 1.137 21.520 1.00 88.69 87 ILE A O 1
ATOM 646 N N . GLN A 1 88 ? -7.485 0.627 19.609 1.00 87.06 88 GLN A N 1
ATOM 647 C CA . GLN A 1 88 ? -6.499 1.229 18.726 1.00 87.06 88 GLN A CA 1
ATOM 648 C C . GLN A 1 88 ? -7.010 2.601 18.294 1.00 87.06 88 GLN A C 1
ATOM 650 O O . GLN A 1 88 ? -8.131 2.701 17.796 1.00 87.06 88 GLN A O 1
ATOM 655 N N . PHE A 1 89 ? -6.154 3.607 18.431 1.00 84.75 89 PHE A N 1
ATOM 656 C CA . PHE A 1 89 ? -6.281 4.969 17.922 1.00 84.75 89 PHE A CA 1
ATOM 657 C C . PHE A 1 89 ? -5.247 5.213 16.811 1.00 84.75 89 PHE A C 1
ATOM 659 O O . PHE A 1 89 ? -4.419 4.342 16.518 1.00 84.75 89 PHE A O 1
ATOM 666 N N . ALA A 1 90 ? -5.309 6.387 16.177 1.00 76.56 90 ALA A N 1
ATOM 667 C CA . ALA A 1 90 ? -4.383 6.785 15.110 1.00 76.56 90 ALA A CA 1
ATOM 668 C C . ALA A 1 90 ? -2.920 6.840 15.576 1.00 76.56 90 ALA A C 1
ATOM 670 O O . ALA A 1 90 ? -2.017 6.515 14.814 1.00 76.56 90 ALA A O 1
ATOM 671 N N . ASP A 1 91 ? -2.705 7.231 16.828 1.00 80.88 91 ASP A N 1
ATOM 672 C CA . ASP A 1 91 ? -1.408 7.465 17.460 1.00 80.88 91 ASP A CA 1
ATOM 673 C C . ASP A 1 91 ? -0.881 6.256 18.247 1.00 80.88 91 ASP A C 1
ATOM 675 O O . ASP A 1 91 ? 0.313 6.170 18.527 1.00 80.88 91 ASP A O 1
ATOM 679 N N . GLY A 1 92 ? -1.742 5.297 18.592 1.00 82.19 92 GLY A N 1
ATOM 680 C CA . GLY A 1 92 ? -1.323 4.133 19.361 1.00 82.19 92 GLY A CA 1
ATOM 681 C C . GLY A 1 92 ? -2.468 3.281 19.886 1.00 82.19 92 GLY A C 1
ATOM 682 O O . GLY A 1 92 ? -3.638 3.510 19.591 1.00 82.19 92 GLY A O 1
ATOM 683 N N . ALA A 1 93 ? -2.115 2.256 20.655 1.00 87.38 93 ALA A N 1
ATOM 684 C CA . ALA A 1 93 ? -3.066 1.340 21.268 1.00 87.38 93 ALA A CA 1
ATOM 685 C C . ALA A 1 93 ? -3.118 1.538 22.788 1.00 87.38 93 ALA A C 1
ATOM 687 O O . ALA A 1 93 ? -2.108 1.856 23.417 1.00 87.38 93 ALA A O 1
ATOM 688 N N . ARG A 1 94 ? -4.293 1.330 23.385 1.00 89.75 94 ARG A N 1
ATOM 689 C CA . ARG A 1 94 ? -4.504 1.362 24.836 1.00 89.75 94 ARG A CA 1
ATOM 690 C C . ARG A 1 94 ? -5.326 0.171 25.289 1.00 89.75 94 ARG A C 1
ATOM 692 O O . ARG A 1 94 ? -6.368 -0.128 24.706 1.00 89.75 94 ARG A O 1
ATOM 699 N N . ASP A 1 95 ? -4.875 -0.462 26.360 1.00 90.62 95 ASP A N 1
ATOM 700 C CA . ASP A 1 95 ? -5.605 -1.556 26.985 1.00 90.62 95 ASP A CA 1
ATOM 701 C C . ASP A 1 95 ? -6.828 -1.019 27.731 1.00 90.62 95 ASP A C 1
ATOM 703 O O . ASP A 1 95 ? -6.784 0.039 28.366 1.00 90.62 95 ASP A O 1
ATOM 707 N N . VAL A 1 96 ? -7.932 -1.753 27.640 1.00 88.06 96 VAL A N 1
ATOM 708 C CA . VAL A 1 96 ? -9.212 -1.403 28.255 1.00 88.06 96 VAL A CA 1
ATOM 709 C C . VAL A 1 96 ? -9.843 -2.614 28.927 1.00 88.06 96 VAL A C 1
ATOM 711 O O . VAL A 1 96 ? -9.667 -3.753 28.496 1.00 88.06 96 VAL A O 1
ATOM 714 N N . ALA A 1 97 ? -10.621 -2.355 29.974 1.00 87.69 97 ALA A N 1
ATOM 715 C CA . ALA A 1 97 ? -11.500 -3.338 30.592 1.00 87.69 97 ALA A CA 1
ATOM 716 C C . ALA A 1 97 ? -12.956 -2.956 30.300 1.00 87.69 97 ALA A C 1
ATOM 718 O O . ALA A 1 97 ? -13.372 -1.822 30.547 1.00 87.69 97 ALA A O 1
ATOM 719 N N . PHE A 1 98 ? -13.735 -3.894 29.769 1.00 85.19 98 PHE A N 1
ATOM 720 C CA . PHE A 1 98 ? -15.143 -3.686 29.455 1.00 85.19 98 PHE A CA 1
ATOM 721 C C . PHE A 1 98 ? -15.981 -3.861 30.724 1.00 85.19 98 PHE A C 1
ATOM 723 O O . PHE A 1 98 ? -16.198 -4.973 31.201 1.00 85.19 98 PHE A O 1
ATOM 730 N N . GLY A 1 99 ? -16.431 -2.743 31.297 1.00 81.00 99 GLY A N 1
ATOM 731 C CA . GLY A 1 99 ? -17.260 -2.723 32.502 1.00 81.00 99 GLY A CA 1
ATOM 732 C C . GLY A 1 99 ? -18.630 -3.385 32.309 1.00 81.00 99 GLY A C 1
ATOM 733 O O . GLY A 1 99 ? -19.185 -3.416 31.211 1.00 81.00 99 GLY A O 1
ATOM 734 N N . GLY A 1 100 ? -19.174 -3.935 33.397 1.00 66.75 100 GLY A N 1
ATOM 735 C CA . GLY A 1 100 ? -20.439 -4.665 33.404 1.00 66.75 100 GLY A CA 1
ATOM 736 C C . GLY A 1 100 ? -21.657 -3.784 33.130 1.00 66.75 100 GLY A C 1
ATOM 737 O O . GLY A 1 100 ? -21.858 -2.753 33.764 1.00 66.75 100 GLY A O 1
ATOM 738 N N . GLY A 1 101 ? -22.484 -4.244 32.192 1.00 55.09 101 GLY A N 1
ATOM 739 C CA . GLY A 1 101 ? -23.726 -3.601 31.783 1.00 55.09 101 GLY A CA 1
ATOM 740 C C . GLY A 1 101 ? -23.970 -3.852 30.304 1.00 55.09 101 GLY A C 1
ATOM 741 O O . GLY A 1 101 ? -23.752 -2.965 29.484 1.00 55.09 101 GLY A O 1
ATOM 742 N N . ALA A 1 102 ? -24.398 -5.069 29.950 1.00 56.28 102 ALA A N 1
ATOM 743 C CA . ALA A 1 102 ? -24.875 -5.355 28.604 1.00 56.28 102 ALA A CA 1
ATOM 744 C C . ALA A 1 102 ? -26.075 -4.442 28.322 1.00 56.28 102 ALA A C 1
ATOM 746 O O . ALA A 1 102 ? -27.213 -4.739 28.693 1.00 56.28 102 ALA A O 1
ATOM 747 N N . THR A 1 103 ? -25.828 -3.295 27.691 1.00 55.72 103 THR A N 1
ATOM 748 C CA . THR A 1 103 ? -26.908 -2.535 27.080 1.00 55.72 103 THR A CA 1
ATOM 749 C C . THR A 1 103 ? -27.434 -3.430 25.971 1.00 55.72 103 THR A C 1
ATOM 751 O O . THR A 1 103 ? -26.736 -3.725 25.000 1.00 55.72 103 THR A O 1
ATOM 754 N N . LYS A 1 104 ? -28.636 -3.980 26.188 1.00 57.44 104 LYS A N 1
ATOM 755 C CA . LYS A 1 104 ? -29.327 -4.824 25.209 1.00 57.44 104 LYS A CA 1
ATOM 756 C C . LYS A 1 104 ? -29.184 -4.165 23.834 1.00 57.44 104 LYS A C 1
ATOM 758 O O . LYS A 1 104 ? -29.401 -2.951 23.755 1.00 57.44 104 LYS A O 1
ATOM 763 N N . PRO A 1 105 ? -28.823 -4.912 22.775 1.00 55.38 105 PRO A N 1
ATOM 764 C CA . PRO A 1 105 ? -28.715 -4.335 21.446 1.00 55.38 105 PRO A CA 1
ATOM 765 C C . PRO A 1 105 ? -30.021 -3.603 21.144 1.00 55.38 105 PRO A C 1
ATOM 767 O O . PRO A 1 105 ? -31.096 -4.205 21.155 1.00 55.38 105 PRO A O 1
ATOM 770 N N . LYS A 1 106 ? -29.937 -2.282 20.945 1.00 55.91 106 LYS A N 1
ATOM 771 C CA . LYS A 1 106 ? -31.068 -1.495 20.464 1.00 55.91 106 LYS A CA 1
ATOM 772 C C . LYS A 1 106 ? -31.375 -2.045 19.079 1.00 55.91 106 LYS A C 1
ATOM 774 O O . LYS A 1 106 ? -30.624 -1.801 18.135 1.00 55.91 106 LYS A O 1
ATOM 779 N N . THR A 1 107 ? -32.445 -2.831 18.980 1.00 58.88 107 THR A N 1
ATOM 780 C CA . THR A 1 107 ? -33.078 -3.168 17.708 1.00 58.88 107 THR A CA 1
ATOM 781 C C . THR A 1 107 ? -33.153 -1.877 16.890 1.00 58.88 107 THR A C 1
ATOM 783 O O . THR A 1 107 ? -33.577 -0.857 17.451 1.00 58.88 107 THR A O 1
ATOM 786 N N . PRO A 1 108 ? -32.702 -1.860 15.622 1.00 60.84 108 PRO A N 1
ATOM 787 C CA . PRO A 1 108 ? -32.849 -0.673 14.790 1.00 60.84 108 PRO A CA 1
ATOM 788 C C . PRO A 1 108 ? -34.317 -0.231 14.852 1.00 60.84 108 PRO A C 1
ATOM 790 O O . PRO A 1 108 ? -35.195 -1.097 14.781 1.00 60.84 108 PRO A O 1
ATOM 793 N N . PRO A 1 109 ? -34.605 1.068 15.061 1.00 49.16 109 PRO A N 1
ATOM 794 C CA . PRO A 1 109 ? -35.976 1.525 15.193 1.00 49.16 109 PRO A CA 1
ATOM 795 C C . PRO A 1 109 ? -36.743 1.086 13.949 1.00 49.16 109 PRO A C 1
ATOM 797 O O . PRO A 1 109 ? -36.397 1.456 12.824 1.00 49.16 109 PRO A O 1
ATOM 800 N N . ALA A 1 110 ? -37.760 0.246 14.158 1.00 56.44 110 ALA A N 1
ATOM 801 C CA . ALA A 1 110 ? -38.741 -0.038 13.132 1.00 56.44 110 ALA A CA 1
ATOM 802 C C . ALA A 1 110 ? -39.270 1.315 12.645 1.00 56.44 110 ALA A C 1
ATOM 804 O O . ALA A 1 110 ? -39.649 2.163 13.459 1.00 56.44 110 ALA A O 1
ATOM 805 N N . LYS A 1 111 ? -39.231 1.529 11.325 1.00 50.50 111 LYS A N 1
ATOM 806 C CA . LYS A 1 111 ? -39.847 2.692 10.676 1.00 50.50 111 LYS A CA 1
ATOM 807 C C . LYS A 1 111 ? -41.229 2.924 11.302 1.00 50.50 111 LYS A C 1
ATOM 809 O O . LYS A 1 111 ? -41.947 1.936 11.468 1.00 50.50 111 LYS A O 1
ATOM 814 N N . PRO A 1 112 ? -41.612 4.170 11.637 1.00 41.16 112 PRO A N 1
ATOM 815 C CA . PRO A 1 112 ? -42.925 4.446 12.197 1.00 41.16 112 PRO A CA 1
ATOM 816 C C . PRO A 1 112 ? -43.997 3.870 11.274 1.00 41.16 112 PRO A C 1
ATOM 818 O O . PRO A 1 112 ? -44.177 4.331 10.146 1.00 41.16 112 PRO A O 1
ATOM 821 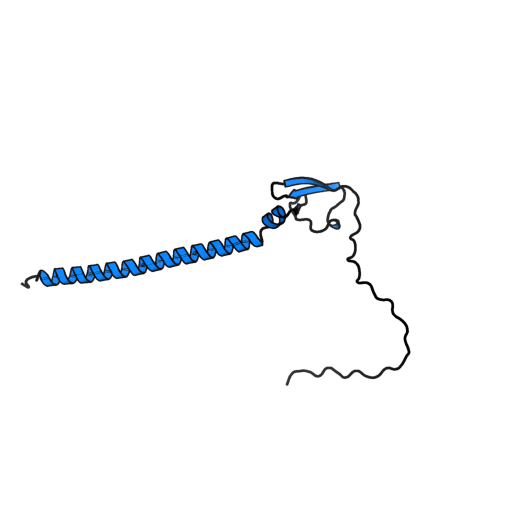N N . SER A 1 113 ? -44.681 2.827 11.738 1.00 45.25 113 SER A N 1
ATOM 822 C CA . SER A 1 113 ? -45.910 2.371 11.120 1.00 45.25 113 SER A CA 1
ATOM 823 C C . SER A 1 113 ? -46.944 3.460 11.371 1.00 45.25 113 SER A C 1
ATOM 825 O O . SER A 1 113 ? -47.422 3.660 12.489 1.00 45.25 113 SER A O 1
ATOM 827 N N . ALA A 1 114 ? -47.245 4.223 10.322 1.00 44.28 114 ALA A N 1
ATOM 828 C CA . ALA A 1 114 ? -48.397 5.102 10.311 1.00 44.28 114 ALA A CA 1
ATOM 829 C C . ALA A 1 114 ? -49.631 4.253 10.650 1.00 44.28 114 ALA A C 1
ATOM 831 O O . ALA A 1 114 ? -49.961 3.295 9.944 1.00 44.28 114 ALA A O 1
ATOM 832 N N . LYS A 1 115 ? -50.265 4.571 11.782 1.00 40.75 115 LYS A N 1
ATOM 833 C CA . LYS A 1 115 ? -51.549 4.000 12.180 1.00 40.75 115 LYS A CA 1
ATOM 834 C C . LYS A 1 115 ? -52.568 4.281 11.075 1.00 40.75 115 LYS A C 1
ATOM 836 O O . LYS A 1 115 ? -52.734 5.417 10.644 1.00 40.75 115 LYS A O 1
ATOM 841 N N . SER A 1 116 ? -53.218 3.214 10.632 1.00 41.84 116 SER A N 1
ATOM 842 C CA . SER A 1 116 ? -54.318 3.199 9.671 1.00 41.84 116 SER A CA 1
ATOM 843 C C . SER A 1 116 ? -55.515 4.036 10.139 1.00 41.84 116 SER A C 1
ATOM 845 O O . SER A 1 116 ? -55.683 4.245 11.343 1.00 41.84 116 SER A O 1
ATOM 847 N N . PRO A 1 117 ? -56.452 4.321 9.221 1.00 40.41 117 PRO A N 1
ATOM 848 C CA . PRO A 1 117 ? -57.837 4.033 9.572 1.00 40.41 117 PRO A CA 1
ATOM 849 C C . PRO A 1 117 ? -58.564 3.155 8.536 1.00 40.41 117 PRO A C 1
ATOM 851 O O . PRO A 1 117 ? -58.488 3.362 7.331 1.00 40.41 117 PRO A O 1
ATOM 854 N N . SER A 1 118 ? -59.275 2.168 9.096 1.00 40.28 118 SER A N 1
ATOM 855 C CA . SER A 1 118 ? -60.550 1.554 8.672 1.00 40.28 118 SER A CA 1
ATOM 856 C C . SER A 1 118 ? -60.750 0.982 7.252 1.00 40.28 118 SER A C 1
ATOM 858 O O . SER A 1 118 ? -60.868 1.696 6.264 1.00 40.28 118 SER A O 1
ATOM 860 N N . LYS A 1 119 ? -60.971 -0.346 7.221 1.00 43.84 119 LYS A N 1
ATOM 861 C CA . LYS A 1 119 ? -61.657 -1.151 6.178 1.00 43.84 119 LYS A CA 1
ATOM 862 C C . LYS A 1 119 ? -63.021 -0.569 5.759 1.00 43.84 119 LYS A C 1
ATOM 864 O O . LYS A 1 119 ? -63.730 -0.052 6.621 1.00 43.84 119 LYS A O 1
ATOM 869 N N . PRO A 1 120 ? -63.480 -0.853 4.522 1.00 38.25 120 PRO A N 1
ATOM 870 C CA . PRO A 1 120 ? -64.550 -1.861 4.363 1.00 38.25 120 PRO A CA 1
ATOM 871 C C . PRO A 1 120 ? -64.245 -3.001 3.361 1.00 38.25 120 PRO A C 1
ATOM 873 O O . PRO A 1 120 ? -63.312 -2.943 2.571 1.00 38.25 120 PRO A O 1
ATOM 876 N N . LYS A 1 121 ? -65.038 -4.079 3.476 1.00 42.94 121 LYS A N 1
ATOM 877 C CA . LYS A 1 121 ? -64.968 -5.414 2.833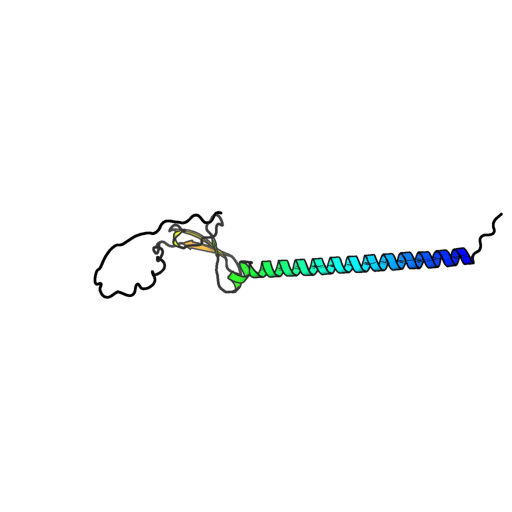 1.00 42.94 121 LYS A CA 1
ATOM 878 C C . LYS A 1 121 ? -65.299 -5.456 1.326 1.00 42.94 121 LYS A C 1
ATOM 880 O O . LYS A 1 121 ? -66.156 -4.696 0.897 1.00 42.94 121 LYS A O 1
ATOM 885 N N . ALA A 1 122 ? -64.767 -6.496 0.652 1.00 39.88 122 ALA A N 1
ATOM 886 C CA . ALA A 1 122 ? -65.354 -7.389 -0.391 1.00 39.88 122 ALA A CA 1
ATOM 887 C C . ALA A 1 122 ? -64.279 -7.729 -1.454 1.00 39.88 122 ALA A C 1
ATOM 889 O O . ALA A 1 122 ? -63.515 -6.847 -1.809 1.00 39.88 122 ALA A O 1
ATOM 890 N N . ASN A 1 123 ? -64.107 -8.906 -2.066 1.00 46.38 123 ASN A N 1
ATOM 891 C CA . ASN A 1 123 ? -64.508 -10.316 -1.926 1.00 46.38 123 ASN A CA 1
ATOM 892 C C . ASN A 1 123 ? -63.481 -11.109 -2.811 1.00 46.38 123 ASN A C 1
ATOM 894 O O . ASN A 1 123 ? -62.866 -10.492 -3.684 1.00 46.38 123 ASN A O 1
ATOM 898 N N . PRO A 1 124 ? -63.225 -12.422 -2.633 1.00 52.03 124 PRO A N 1
ATOM 899 C CA . PRO A 1 124 ? -62.057 -13.099 -3.199 1.00 52.03 124 PRO A CA 1
ATOM 900 C C . PRO A 1 124 ? -62.311 -13.583 -4.630 1.00 52.03 124 PRO A C 1
ATOM 902 O O . PRO A 1 124 ? -63.299 -14.272 -4.888 1.00 52.03 124 PRO A O 1
ATOM 905 N N . ARG A 1 125 ? -61.398 -13.296 -5.569 1.00 44.12 125 ARG A N 1
ATOM 90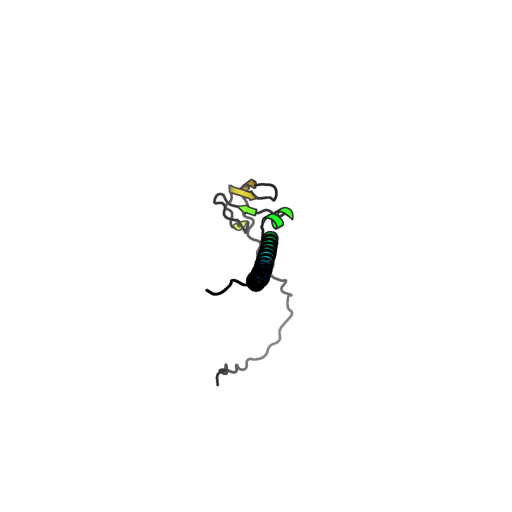6 C CA . ARG A 1 125 ? -61.401 -13.995 -6.860 1.00 44.12 125 ARG A CA 1
ATOM 907 C C . ARG A 1 125 ? -60.040 -13.986 -7.569 1.00 44.12 125 ARG A C 1
ATOM 909 O O . ARG A 1 125 ? -59.619 -12.985 -8.121 1.00 44.12 125 ARG A O 1
ATOM 916 N N . GLN A 1 126 ? -59.459 -15.186 -7.584 1.00 50.31 126 GLN A N 1
ATOM 917 C CA . GLN A 1 126 ? -58.696 -15.806 -8.675 1.00 50.31 126 GLN A CA 1
ATOM 918 C C . GLN A 1 126 ? -57.255 -15.347 -8.944 1.00 50.31 126 GLN A C 1
ATOM 920 O O . GLN A 1 126 ? -56.975 -14.277 -9.471 1.00 50.31 126 GLN A O 1
ATOM 925 N N . ALA A 1 127 ? -56.347 -16.287 -8.675 1.00 52.41 127 ALA A N 1
ATOM 926 C CA . ALA A 1 127 ? -55.041 -16.387 -9.301 1.00 52.41 127 ALA A CA 1
ATOM 927 C C . ALA A 1 127 ? -55.175 -16.675 -10.806 1.00 52.41 127 ALA A C 1
ATOM 929 O O . ALA A 1 127 ? -55.982 -17.528 -11.186 1.00 52.41 127 ALA A O 1
ATOM 930 N N . PRO A 1 128 ? -54.294 -16.109 -11.641 1.00 52.94 128 PRO A N 1
ATOM 931 C CA . PRO A 1 128 ? -53.838 -16.784 -12.836 1.00 52.94 128 PRO A CA 1
ATOM 932 C C . PRO A 1 128 ? -52.400 -17.277 -12.663 1.00 52.94 128 PRO A C 1
ATOM 934 O O . PRO A 1 128 ? -51.529 -16.642 -12.072 1.00 52.94 128 PRO A O 1
ATOM 937 N N . ARG A 1 129 ? -52.225 -18.493 -13.166 1.00 52.94 129 ARG A N 1
ATOM 938 C CA . ARG A 1 129 ? -51.042 -19.340 -13.134 1.00 52.94 129 ARG A CA 1
ATOM 939 C C . ARG A 1 129 ? -49.837 -18.667 -13.787 1.00 52.94 129 ARG A C 1
ATOM 941 O O . ARG A 1 129 ? -49.965 -17.992 -14.802 1.00 52.94 129 ARG A O 1
ATOM 948 N N . GLN A 1 130 ? -48.670 -18.979 -13.232 1.00 54.44 130 GLN A N 1
ATOM 949 C CA . GLN A 1 130 ? -47.373 -18.876 -13.892 1.00 54.44 130 GLN A CA 1
ATOM 950 C C . GLN A 1 130 ? -47.474 -19.388 -15.337 1.00 54.44 130 GLN A C 1
ATOM 952 O O . GLN A 1 130 ? -47.835 -20.547 -15.556 1.00 54.44 130 GLN A O 1
ATOM 957 N N . GLN A 1 131 ? -47.138 -18.546 -16.310 1.00 55.28 131 GLN A N 1
ATOM 958 C CA . GLN A 1 131 ? -46.778 -19.008 -17.644 1.00 55.28 131 GLN A CA 1
ATOM 959 C C . GLN A 1 131 ? -45.259 -19.119 -17.717 1.00 55.28 131 GLN A C 1
ATOM 961 O O . GLN A 1 131 ? -44.524 -18.218 -17.313 1.00 55.28 131 GLN A O 1
ATOM 966 N N . ARG A 1 132 ? -44.817 -20.295 -18.164 1.00 57.06 132 ARG A N 1
ATOM 967 C CA . ARG A 1 132 ? -43.422 -20.641 -18.397 1.00 57.06 132 ARG A CA 1
ATOM 968 C C . ARG A 1 132 ? -42.907 -19.783 -19.549 1.00 57.06 132 ARG A C 1
ATOM 970 O O . ARG A 1 132 ? -43.470 -19.824 -20.635 1.00 57.06 132 ARG A O 1
ATOM 977 N N . LEU A 1 133 ? -41.852 -19.023 -19.283 1.00 59.19 133 LEU A N 1
ATOM 978 C CA . LEU A 1 133 ? -41.133 -18.201 -20.253 1.00 59.19 133 LEU A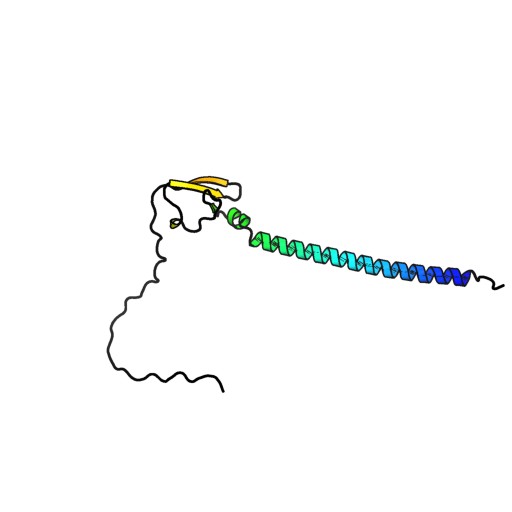 CA 1
ATOM 979 C C . LEU A 1 133 ? -39.994 -19.016 -20.882 1.00 59.19 133 LEU A C 1
ATOM 981 O O . LEU A 1 133 ? -38.827 -18.690 -20.701 1.00 59.19 133 LEU A O 1
ATOM 985 N N . PHE A 1 134 ? -40.352 -20.115 -21.542 1.00 56.25 134 PHE A N 1
ATOM 986 C CA . PHE A 1 134 ? -39.459 -20.874 -22.416 1.00 56.25 134 PHE A CA 1
ATOM 987 C C . PHE A 1 134 ? -40.305 -21.492 -23.531 1.00 56.25 134 PHE A C 1
ATOM 989 O O . PHE A 1 134 ? -40.927 -22.536 -23.326 1.00 56.25 134 PHE A O 1
ATOM 996 N N . ASP A 1 135 ? -40.342 -20.786 -24.656 1.00 50.19 135 ASP A N 1
ATOM 997 C CA . ASP A 1 135 ? -40.329 -21.346 -26.009 1.00 50.19 135 ASP A CA 1
ATOM 998 C C . ASP A 1 135 ? -39.102 -20.720 -26.696 1.00 50.19 135 ASP A C 1
ATOM 1000 O O . ASP A 1 135 ? -38.900 -19.496 -26.475 1.00 50.19 135 ASP A O 1
#

pLDDT: mean 75.33, std 17.82, range [38.25, 97.31]

Sequence (135 aa):
GGRLNGNLLAAGFAVNANKVAASWSRIAERAQRIFTERKTALAGAARVLETVSYARVLERGFALVRNEAGVVIRRAGDVAAGARGQIQFADGARDVAFGGGATKPKTPPAKPSAKSPSKPKANPRQAPRQQRLFD